Protein AF-A0A221RB53-F1 (afdb_monomer_lite)

Foldseek 3Di:
DPPPDQDPVNLLVLLLLLLVLLVVLQVLQCVQPVPQCLLVVLSVLSVCVSVVNDALVVLQVSLVSLQVSLVVDDFLLNNLSSNSSSLSSNSNVPSVSSVVSNVSSVVSVVSVVVPD

Sequence (116 aa):
MAAGQQSEAEHHALALWAADCAERVLPLFERERHDDARPRHAVEAARAWLRGEIEVAQARAAAMAAHDAAQAAQSAAARSAARAAEHAAATAHVASHAKKAASYADRAEREGAGGS

pLDDT: mean 94.44, std 12.32, range [36.59, 98.94]

Secondary structure (DSSP, 8-state):
-------HHHHHHHHHHHHHHHHHHHHHHHTT-TT--HHHHHHHHHHHHHTTSS-HHHHHHHHHHHHHHHHH-SSHHHHHHHHHHHHHHHTTT-TTHHHHHHHHHHHHHHHHHTT-

Radius of gyration: 13.59 Å; chains: 1; bounding box: 30×37×43 Å

Structure (mmCIF, N/CA/C/O backbone):
data_AF-A0A221RB53-F1
#
_entry.id   AF-A0A221RB53-F1
#
loop_
_atom_site.group_PDB
_atom_site.id
_atom_site.type_symbol
_atom_site.label_atom_id
_atom_site.label_alt_id
_atom_site.label_comp_id
_atom_site.label_asym_id
_atom_site.label_entity_id
_atom_site.label_seq_id
_atom_site.pdbx_PDB_ins_code
_atom_site.Cartn_x
_atom_site.Cartn_y
_atom_site.Cartn_z
_atom_site.occupancy
_atom_site.B_iso_or_equiv
_atom_site.auth_seq_id
_atom_site.auth_comp_id
_atom_site.auth_asym_id
_atom_site.auth_atom_id
_atom_site.pdbx_PDB_model_num
ATOM 1 N N . MET A 1 1 ? -2.290 24.226 19.421 1.00 36.59 1 MET A N 1
ATOM 2 C CA . MET A 1 1 ? -3.045 23.518 18.368 1.00 36.59 1 MET A CA 1
ATOM 3 C C . MET A 1 1 ? -3.134 22.061 18.776 1.00 36.59 1 MET A C 1
ATOM 5 O O . MET A 1 1 ? -2.106 21.399 18.790 1.00 36.59 1 MET A O 1
ATOM 9 N N . ALA A 1 2 ? -4.304 21.596 19.211 1.00 44.06 2 ALA A N 1
ATOM 10 C CA . ALA A 1 2 ? -4.510 20.172 19.448 1.00 44.06 2 ALA A CA 1
ATOM 11 C C . ALA A 1 2 ? -4.563 19.489 18.078 1.00 44.06 2 ALA A C 1
ATOM 13 O O . ALA A 1 2 ? -5.363 19.888 17.233 1.00 44.06 2 ALA A O 1
ATOM 14 N N . ALA A 1 3 ? -3.671 18.530 17.828 1.00 52.25 3 ALA A N 1
ATOM 15 C CA . ALA A 1 3 ? -3.831 17.629 16.699 1.00 52.25 3 ALA A CA 1
ATOM 16 C C . ALA A 1 3 ? -5.200 16.961 16.867 1.00 52.25 3 ALA A C 1
ATOM 18 O O . ALA A 1 3 ? -5.435 16.301 17.878 1.00 52.25 3 ALA A O 1
ATOM 19 N N . GLY A 1 4 ? -6.124 17.228 15.943 1.00 56.44 4 GLY A N 1
ATOM 20 C CA . GLY A 1 4 ? -7.444 16.612 15.968 1.00 56.44 4 GLY A CA 1
ATOM 21 C C . GLY A 1 4 ? -7.274 15.099 15.969 1.00 56.44 4 GLY A C 1
ATOM 22 O O . GLY A 1 4 ? -6.565 14.558 15.119 1.00 56.44 4 GLY A O 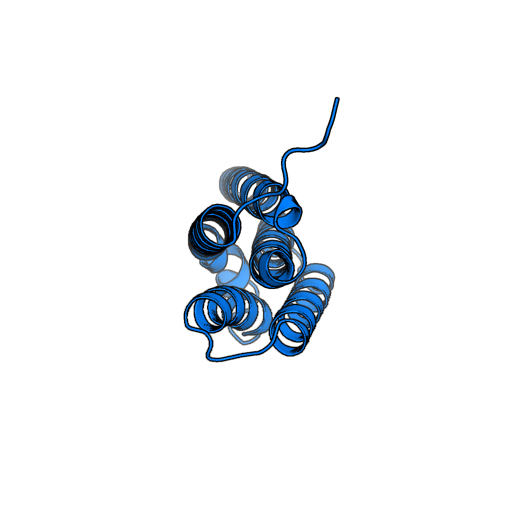1
ATOM 23 N N . GLN A 1 5 ? -7.860 14.435 16.962 1.00 58.78 5 GLN A N 1
ATOM 24 C CA . GLN A 1 5 ? -7.925 12.982 17.015 1.00 58.78 5 GLN A CA 1
ATOM 25 C C . GLN A 1 5 ? -8.647 12.522 15.739 1.00 58.78 5 GLN A C 1
ATOM 27 O O . GLN A 1 5 ? -9.813 12.862 15.552 1.00 58.78 5 GLN A O 1
ATOM 32 N N . GLN A 1 6 ? -7.949 11.828 14.837 1.00 67.00 6 GLN A N 1
ATOM 33 C CA . GLN A 1 6 ? -8.585 11.271 13.643 1.00 67.00 6 GLN A CA 1
ATOM 34 C C . GLN A 1 6 ? -9.586 10.209 14.088 1.00 67.00 6 GLN A C 1
ATOM 36 O O . GLN A 1 6 ? -9.242 9.325 14.876 1.00 67.00 6 GLN A O 1
ATOM 41 N N . SER A 1 7 ? -10.817 10.310 13.605 1.00 88.50 7 SER A N 1
ATOM 42 C CA . SER A 1 7 ? -11.822 9.275 13.816 1.00 88.50 7 SER A CA 1
ATOM 43 C C . SER A 1 7 ? -11.428 7.989 13.086 1.00 88.50 7 SER A C 1
ATOM 45 O O . SER A 1 7 ? -10.730 8.014 12.070 1.00 88.50 7 SER A O 1
ATOM 47 N N . GLU A 1 8 ? -11.913 6.852 13.579 1.00 89.06 8 GLU A N 1
ATOM 48 C CA . GLU A 1 8 ? -11.732 5.549 12.926 1.00 89.06 8 GLU A CA 1
ATOM 49 C C . GLU A 1 8 ? -12.237 5.570 11.472 1.00 89.06 8 GLU A C 1
ATOM 51 O O . GLU A 1 8 ? -11.573 5.069 10.567 1.00 89.06 8 GLU A O 1
ATOM 56 N N . ALA A 1 9 ? -1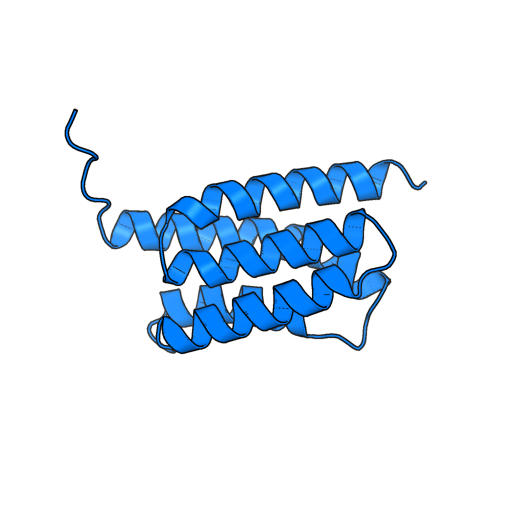3.354 6.262 11.219 1.00 93.12 9 ALA A N 1
ATOM 57 C CA . ALA A 1 9 ? -13.900 6.452 9.877 1.00 93.12 9 ALA A CA 1
ATOM 58 C C . ALA A 1 9 ? -12.949 7.233 8.951 1.00 93.12 9 ALA A C 1
ATOM 60 O O . ALA A 1 9 ? -12.766 6.854 7.795 1.00 93.12 9 ALA A O 1
ATOM 61 N N . GLU A 1 10 ? -12.306 8.298 9.443 1.00 95.62 10 GLU A N 1
ATOM 62 C CA . GLU A 1 10 ? -11.296 9.038 8.672 1.00 95.62 10 GLU A CA 1
ATOM 63 C C . GLU A 1 10 ? -10.050 8.188 8.413 1.00 95.62 10 GLU A C 1
ATOM 65 O O . GLU A 1 10 ? -9.476 8.244 7.324 1.00 95.62 10 GLU A O 1
ATOM 70 N N . HIS A 1 11 ? -9.632 7.380 9.388 1.00 96.25 11 HIS A N 1
ATOM 71 C CA . HIS A 1 11 ? -8.508 6.460 9.232 1.00 96.25 11 HIS A CA 1
ATOM 72 C C . HIS A 1 11 ? -8.810 5.410 8.156 1.00 96.25 11 HIS A C 1
ATOM 74 O O . HIS A 1 11 ? -8.003 5.217 7.244 1.00 96.25 11 HIS A O 1
ATOM 80 N N . HIS A 1 12 ? -9.997 4.803 8.187 1.00 97.44 12 HIS A N 1
ATOM 81 C CA . HIS A 1 12 ? -10.434 3.849 7.169 1.00 97.44 12 HIS A CA 1
ATOM 82 C C . HIS A 1 12 ? -10.550 4.498 5.783 1.00 97.44 12 HIS A C 1
ATOM 84 O O . HIS A 1 12 ? -10.056 3.943 4.801 1.00 97.44 12 HIS A O 1
ATOM 90 N N . ALA A 1 13 ? -11.109 5.707 5.683 1.00 98.19 13 ALA A N 1
ATOM 91 C CA . ALA A 1 13 ? -11.164 6.437 4.417 1.00 98.19 13 ALA A CA 1
ATOM 92 C C . ALA A 1 13 ? -9.759 6.700 3.841 1.00 98.19 13 ALA A C 1
ATOM 94 O O . ALA A 1 13 ? -9.527 6.523 2.644 1.00 98.19 13 ALA A O 1
ATOM 95 N N . LEU A 1 14 ? -8.797 7.065 4.695 1.00 98.44 14 LEU A N 1
ATOM 96 C CA . LEU A 1 14 ? -7.404 7.273 4.296 1.00 98.44 14 LEU A CA 1
ATOM 97 C C . LEU A 1 14 ? -6.711 5.975 3.868 1.00 98.44 14 LEU A C 1
ATOM 99 O O . LEU A 1 14 ? -5.952 5.995 2.900 1.00 98.44 14 LEU A O 1
ATOM 103 N N . ALA A 1 15 ? -6.966 4.856 4.547 1.00 98.38 15 ALA A N 1
ATOM 104 C CA . ALA A 1 15 ? -6.420 3.554 4.167 1.00 98.38 15 ALA A CA 1
ATOM 105 C C . ALA A 1 15 ? -7.003 3.046 2.840 1.00 98.38 15 ALA A C 1
ATOM 107 O O . ALA A 1 15 ? -6.251 2.525 2.016 1.00 98.38 15 ALA A O 1
ATOM 108 N N . LEU A 1 16 ? -8.299 3.263 2.587 1.00 98.75 16 LEU A N 1
ATOM 109 C CA . LEU A 1 16 ? -8.924 2.927 1.306 1.00 98.75 16 LEU A CA 1
ATOM 110 C C . LEU A 1 16 ? -8.306 3.739 0.166 1.00 98.75 16 LEU A C 1
ATOM 112 O O . LEU A 1 16 ? -7.838 3.170 -0.817 1.00 98.75 16 LEU A O 1
ATOM 116 N N . TRP A 1 17 ? -8.214 5.058 0.342 1.00 98.75 17 TRP A N 1
ATOM 117 C CA . TRP A 1 17 ? -7.584 5.938 -0.638 1.00 98.75 17 TRP A CA 1
ATOM 118 C C . TRP A 1 17 ? -6.119 5.562 -0.910 1.00 98.75 17 TRP A C 1
ATOM 120 O O . TRP A 1 17 ? -5.683 5.542 -2.061 1.00 98.75 17 TRP A O 1
ATOM 130 N N . ALA A 1 18 ? -5.356 5.213 0.131 1.00 98.88 18 ALA A N 1
ATOM 131 C CA . ALA A 1 18 ? -3.974 4.763 -0.012 1.00 98.88 18 ALA A CA 1
ATOM 132 C C . ALA A 1 18 ? -3.864 3.457 -0.816 1.00 98.88 18 ALA A C 1
ATOM 134 O O . ALA A 1 18 ? -2.984 3.347 -1.673 1.00 98.88 18 ALA A O 1
ATOM 135 N N . ALA A 1 19 ? -4.761 2.495 -0.570 1.00 98.88 19 ALA A N 1
ATOM 136 C CA . ALA A 1 19 ? -4.831 1.248 -1.325 1.00 98.88 19 ALA A CA 1
ATOM 137 C C . ALA A 1 19 ? -5.171 1.501 -2.803 1.00 98.88 19 ALA A C 1
ATOM 139 O O . ALA A 1 19 ? -4.472 0.989 -3.672 1.00 98.88 19 ALA A O 1
ATOM 140 N N . ASP A 1 20 ? -6.155 2.357 -3.094 1.00 98.88 20 ASP A N 1
ATOM 141 C CA . ASP A 1 20 ? -6.534 2.721 -4.467 1.00 98.88 20 ASP A CA 1
ATOM 142 C C . ASP A 1 20 ? -5.396 3.447 -5.213 1.00 98.88 20 ASP A C 1
ATOM 144 O O . ASP A 1 20 ? -5.185 3.256 -6.412 1.00 98.88 20 ASP A O 1
ATOM 148 N N . CYS A 1 21 ? -4.630 4.296 -4.520 1.00 98.88 21 CYS A N 1
ATOM 149 C CA . CYS A 1 21 ? -3.426 4.917 -5.073 1.00 98.88 21 CYS A CA 1
ATOM 150 C C . CYS A 1 21 ? -2.346 3.884 -5.410 1.00 98.88 21 CYS A C 1
ATOM 152 O O . CYS A 1 21 ? -1.784 3.933 -6.502 1.00 98.88 21 CYS A O 1
ATOM 154 N N . ALA A 1 22 ? -2.051 2.966 -4.490 1.00 98.88 22 ALA A N 1
ATOM 155 C CA . ALA A 1 22 ? -1.022 1.953 -4.692 1.00 98.88 22 ALA A CA 1
ATOM 156 C C . ALA A 1 22 ? -1.405 0.934 -5.778 1.00 98.88 22 ALA A C 1
ATOM 158 O O . ALA A 1 22 ? -0.562 0.565 -6.593 1.00 98.88 22 ALA A O 1
ATOM 159 N N . GLU A 1 23 ? -2.672 0.520 -5.838 1.00 98.81 23 GLU A N 1
ATOM 160 C CA . GLU A 1 23 ? -3.161 -0.440 -6.832 1.00 98.81 23 GLU A CA 1
ATOM 161 C C . GLU A 1 23 ? -3.014 0.078 -8.267 1.00 98.81 23 GLU A C 1
ATOM 163 O O . GLU A 1 23 ? -2.593 -0.667 -9.149 1.00 98.81 23 GLU A O 1
ATOM 168 N N . ARG A 1 24 ? -3.268 1.373 -8.501 1.00 98.69 24 ARG A N 1
ATOM 169 C CA . ARG A 1 24 ? -3.132 1.990 -9.834 1.00 98.69 24 ARG A CA 1
ATOM 170 C C . ARG A 1 24 ? -1.729 1.880 -10.424 1.00 98.69 24 ARG A C 1
ATOM 172 O O . ARG A 1 24 ? -1.585 1.785 -11.639 1.00 98.69 24 ARG A O 1
ATOM 179 N N . VAL A 1 25 ? -0.703 1.892 -9.577 1.00 98.75 25 VAL A N 1
ATOM 180 C CA . VAL A 1 25 ? 0.703 1.862 -10.008 1.00 98.75 25 VAL A CA 1
ATOM 181 C C . VAL A 1 25 ? 1.347 0.489 -9.870 1.00 98.75 25 VAL A C 1
ATOM 183 O O . VAL A 1 25 ? 2.452 0.285 -10.367 1.00 98.75 25 VAL A O 1
ATOM 186 N N . LEU A 1 26 ? 0.656 -0.467 -9.246 1.00 98.38 26 LEU A N 1
ATOM 187 C CA . LEU A 1 26 ? 1.126 -1.836 -9.053 1.00 98.38 26 LEU A CA 1
ATOM 188 C C . LEU A 1 26 ? 1.617 -2.508 -10.355 1.00 98.38 26 LEU A C 1
ATOM 190 O O . LEU A 1 26 ? 2.692 -3.117 -10.317 1.00 98.38 26 LEU A O 1
ATOM 194 N N . PRO A 1 27 ? 0.967 -2.321 -11.527 1.00 98.50 27 PRO A N 1
ATOM 195 C CA . PRO A 1 27 ? 1.454 -2.895 -12.783 1.00 98.50 27 PRO A CA 1
ATOM 196 C C . PRO A 1 27 ? 2.874 -2.457 -13.181 1.00 98.50 27 PRO A C 1
ATOM 198 O O . PRO A 1 27 ? 3.557 -3.182 -13.904 1.00 98.50 27 PRO A O 1
ATOM 201 N N . LEU A 1 28 ? 3.352 -1.292 -12.718 1.00 98.38 28 LEU A N 1
ATOM 202 C CA . LEU A 1 28 ? 4.719 -0.827 -12.991 1.00 98.38 28 LEU A CA 1
ATOM 203 C C . LEU A 1 28 ? 5.768 -1.712 -12.315 1.00 98.38 28 LEU A C 1
ATOM 205 O O . LEU A 1 28 ? 6.833 -1.934 -12.889 1.00 98.38 28 LEU A O 1
ATOM 209 N N . PHE A 1 29 ? 5.463 -2.226 -11.121 1.00 98.56 29 PHE A N 1
ATOM 210 C CA . PHE A 1 29 ? 6.310 -3.198 -10.439 1.00 98.56 29 PHE A CA 1
ATOM 211 C C . PHE A 1 29 ? 6.169 -4.588 -11.067 1.00 98.56 29 PHE A C 1
ATOM 213 O O . PHE A 1 29 ? 7.170 -5.214 -11.409 1.00 98.56 29 PHE A O 1
ATOM 220 N N . GLU A 1 30 ? 4.935 -5.046 -11.291 1.00 97.94 30 GLU A N 1
ATOM 221 C CA . GLU A 1 30 ? 4.649 -6.404 -11.784 1.00 97.94 30 GLU A CA 1
ATOM 222 C C . GLU A 1 30 ? 5.199 -6.662 -13.190 1.00 97.94 30 GLU A C 1
ATOM 224 O O . GLU A 1 30 ? 5.604 -7.778 -13.505 1.00 97.94 30 GLU A O 1
ATOM 229 N N . ARG A 1 31 ? 5.294 -5.624 -14.028 1.00 97.00 31 ARG A N 1
ATOM 230 C CA . ARG A 1 31 ? 5.954 -5.720 -15.337 1.00 97.00 31 ARG A CA 1
ATOM 231 C C . ARG A 1 31 ? 7.444 -6.057 -15.224 1.00 97.00 31 ARG A C 1
ATOM 233 O O . ARG A 1 31 ? 7.987 -6.704 -16.113 1.00 97.00 31 ARG A O 1
ATOM 240 N N . GLU A 1 32 ? 8.111 -5.598 -14.168 1.00 95.81 32 GLU A N 1
ATOM 241 C CA . GLU A 1 32 ? 9.531 -5.874 -13.926 1.00 95.81 32 GLU A CA 1
ATOM 242 C C . GLU A 1 32 ? 9.749 -7.179 -13.140 1.00 95.81 32 GLU A C 1
ATOM 244 O O . GLU A 1 32 ? 10.737 -7.883 -13.359 1.00 95.81 32 GLU A O 1
ATOM 249 N N . ARG A 1 33 ? 8.849 -7.486 -12.201 1.00 95.50 33 ARG A N 1
ATOM 250 C CA . ARG A 1 33 ? 8.933 -8.614 -11.263 1.00 95.50 33 ARG A CA 1
ATOM 251 C C . ARG A 1 33 ? 7.577 -9.314 -11.159 1.00 95.50 33 ARG A C 1
ATOM 253 O O . ARG A 1 33 ? 6.845 -9.136 -10.192 1.00 95.50 33 ARG A O 1
ATOM 260 N N . HIS A 1 34 ? 7.232 -10.091 -12.181 1.00 93.19 34 HIS A N 1
ATOM 261 C CA . HIS A 1 34 ? 5.930 -10.761 -12.289 1.00 93.19 34 HIS A CA 1
ATOM 262 C C . HIS A 1 34 ? 5.718 -11.883 -11.256 1.00 93.19 34 HIS A C 1
ATOM 264 O O . HIS A 1 34 ? 4.585 -12.284 -11.008 1.00 93.19 34 HIS A O 1
ATOM 270 N N . ASP A 1 35 ? 6.799 -12.401 -10.678 1.00 95.50 35 ASP A N 1
ATOM 271 C CA . ASP A 1 35 ? 6.832 -13.481 -9.691 1.00 95.50 35 ASP A CA 1
ATOM 272 C C . ASP A 1 35 ? 6.866 -12.979 -8.236 1.00 95.50 35 ASP A C 1
ATOM 274 O O . ASP A 1 35 ? 6.653 -13.753 -7.301 1.00 95.50 35 ASP A O 1
ATOM 278 N N . ASP A 1 36 ? 7.094 -11.681 -8.025 1.00 98.19 36 ASP A N 1
ATOM 279 C CA . ASP A 1 36 ? 7.156 -11.077 -6.698 1.00 98.19 36 ASP A CA 1
ATOM 280 C C . ASP A 1 36 ? 5.817 -10.440 -6.308 1.00 98.19 36 ASP A C 1
ATOM 282 O O . ASP A 1 36 ? 5.518 -9.284 -6.608 1.00 98.19 36 ASP A O 1
ATOM 286 N N . ALA A 1 37 ? 5.006 -11.203 -5.579 1.00 98.38 37 ALA A N 1
ATOM 287 C CA . ALA A 1 37 ? 3.685 -10.770 -5.134 1.00 98.38 37 ALA A CA 1
ATOM 288 C C . ALA A 1 37 ? 3.704 -9.831 -3.909 1.00 98.38 37 ALA A C 1
ATOM 290 O O . ALA A 1 37 ? 2.640 -9.397 -3.463 1.00 98.38 37 ALA A O 1
ATOM 291 N N . ARG A 1 38 ? 4.872 -9.503 -3.326 1.00 98.81 38 ARG A N 1
ATOM 292 C CA . ARG A 1 38 ? 4.940 -8.752 -2.054 1.00 98.81 38 ARG A CA 1
ATOM 293 C C . ARG A 1 38 ? 4.228 -7.389 -2.114 1.00 98.81 38 ARG A C 1
ATOM 295 O O . ARG A 1 38 ? 3.474 -7.104 -1.181 1.00 98.81 38 ARG A O 1
ATOM 302 N N . PRO A 1 39 ? 4.363 -6.563 -3.174 1.00 98.81 39 PRO A N 1
ATOM 303 C CA . PRO A 1 39 ? 3.601 -5.314 -3.269 1.00 98.81 39 PRO A CA 1
ATOM 304 C C . PRO A 1 39 ? 2.090 -5.526 -3.413 1.00 98.81 39 PRO A C 1
ATOM 306 O O . PRO A 1 39 ? 1.316 -4.808 -2.783 1.00 98.81 39 PRO A O 1
ATOM 309 N N . ARG A 1 40 ? 1.655 -6.540 -4.170 1.00 98.81 40 ARG A N 1
ATOM 310 C CA . ARG A 1 40 ? 0.230 -6.881 -4.307 1.00 98.81 40 ARG A CA 1
ATOM 311 C C . ARG A 1 40 ? -0.374 -7.281 -2.961 1.00 98.81 40 ARG A C 1
ATOM 313 O O . ARG A 1 40 ? -1.385 -6.714 -2.551 1.00 98.81 40 ARG A O 1
ATOM 320 N N . HIS A 1 41 ? 0.307 -8.158 -2.225 1.00 98.88 41 HIS A N 1
ATOM 321 C CA . HIS A 1 41 ? -0.113 -8.569 -0.886 1.00 98.88 41 HIS A CA 1
ATOM 322 C C . HIS A 1 41 ? -0.195 -7.393 0.098 1.00 98.88 41 HIS A C 1
ATOM 324 O O . HIS A 1 41 ? -1.049 -7.396 0.979 1.00 98.88 41 HIS A O 1
ATOM 330 N N . ALA A 1 42 ? 0.653 -6.368 -0.030 1.00 98.88 42 ALA A N 1
ATOM 331 C CA . ALA A 1 42 ? 0.562 -5.177 0.815 1.00 98.88 42 ALA A CA 1
ATOM 332 C C . ALA A 1 42 ? -0.699 -4.341 0.523 1.00 98.88 42 ALA A C 1
ATOM 334 O O . ALA A 1 42 ? -1.371 -3.898 1.457 1.00 98.88 42 ALA A O 1
ATOM 335 N N . VAL A 1 43 ? -1.074 -4.177 -0.750 1.00 98.88 43 VAL A N 1
ATOM 336 C CA . VAL A 1 43 ? -2.348 -3.534 -1.123 1.00 98.88 43 VAL A CA 1
ATOM 337 C C . VAL A 1 43 ? -3.535 -4.337 -0.586 1.00 98.88 43 VAL A C 1
ATOM 339 O O . VAL A 1 43 ? -4.443 -3.777 0.032 1.00 98.88 43 VAL A O 1
ATOM 342 N N . GLU A 1 44 ? -3.511 -5.658 -0.754 1.00 98.88 44 GLU A N 1
ATOM 343 C CA . GLU A 1 44 ? -4.552 -6.554 -0.245 1.00 98.88 44 GLU A CA 1
ATOM 344 C C . GLU A 1 44 ? -4.644 -6.523 1.284 1.00 98.88 44 GLU A C 1
ATOM 346 O O . GLU A 1 44 ? -5.750 -6.479 1.819 1.00 98.88 44 GLU A O 1
ATOM 351 N N . ALA A 1 45 ? -3.513 -6.460 1.991 1.00 98.88 45 ALA A N 1
ATOM 352 C CA . ALA A 1 45 ? -3.471 -6.345 3.446 1.00 98.88 45 ALA A CA 1
ATOM 353 C C . ALA A 1 45 ? -4.094 -5.032 3.940 1.00 98.88 45 ALA A C 1
ATOM 355 O O . ALA A 1 45 ? -4.841 -5.043 4.917 1.00 98.88 45 ALA A O 1
ATOM 356 N N . ALA A 1 46 ? -3.863 -3.910 3.247 1.00 98.81 46 ALA A N 1
ATOM 357 C CA . ALA A 1 46 ? -4.548 -2.654 3.558 1.00 98.81 46 ALA A CA 1
ATOM 358 C C . ALA A 1 46 ? -6.076 -2.817 3.458 1.00 98.81 46 ALA A C 1
ATOM 360 O O . ALA A 1 46 ? -6.811 -2.390 4.350 1.00 98.81 46 ALA A O 1
ATOM 361 N N . ARG A 1 47 ? -6.558 -3.497 2.408 1.00 98.81 47 ARG A N 1
ATOM 362 C CA . ARG A 1 47 ? -7.989 -3.776 2.212 1.00 98.81 47 ARG A CA 1
ATOM 363 C C . ARG A 1 47 ? -8.543 -4.798 3.213 1.00 98.81 47 ARG A C 1
ATOM 365 O O . ARG A 1 47 ? -9.683 -4.654 3.637 1.00 98.81 47 ARG A O 1
ATOM 372 N N . ALA A 1 48 ? -7.772 -5.813 3.590 1.00 98.75 48 ALA A N 1
ATOM 373 C CA . ALA A 1 48 ? -8.168 -6.816 4.578 1.00 98.75 48 ALA A CA 1
ATOM 374 C C . ALA A 1 48 ? -8.301 -6.204 5.977 1.00 98.75 48 ALA A C 1
ATOM 376 O O . ALA A 1 48 ? -9.262 -6.484 6.691 1.00 98.75 48 ALA A O 1
ATOM 377 N N . TRP A 1 49 ? -7.392 -5.294 6.339 1.00 98.69 49 TRP A N 1
ATOM 378 C CA . TRP A 1 49 ? -7.481 -4.554 7.594 1.00 98.69 49 TRP A CA 1
ATOM 379 C C . TRP A 1 49 ? -8.752 -3.694 7.658 1.00 98.69 49 TRP A C 1
ATOM 381 O O . TRP A 1 49 ? -9.462 -3.738 8.657 1.00 98.69 49 TRP A O 1
ATOM 391 N N . LEU A 1 50 ? -9.118 -3.011 6.563 1.00 98.19 50 LEU A N 1
ATOM 392 C CA . LEU A 1 50 ? -10.383 -2.261 6.463 1.00 98.19 50 LEU A CA 1
ATOM 393 C C . LEU A 1 50 ? -11.634 -3.120 6.687 1.00 98.19 50 LEU A C 1
ATOM 395 O O . LEU A 1 50 ? -12.666 -2.604 7.112 1.00 98.19 50 LEU A O 1
ATOM 399 N N . ARG A 1 51 ? -11.558 -4.415 6.366 1.00 98.06 51 ARG A N 1
ATOM 400 C CA . ARG A 1 51 ? -12.640 -5.385 6.577 1.00 98.06 51 ARG A CA 1
ATOM 401 C C . ARG A 1 51 ? -12.595 -6.044 7.960 1.00 98.06 51 ARG A C 1
ATOM 403 O O . ARG A 1 51 ? -13.473 -6.844 8.263 1.00 98.06 51 ARG A O 1
ATOM 410 N N . GLY A 1 52 ? -11.598 -5.726 8.789 1.00 97.94 52 GLY A N 1
ATOM 411 C CA . GLY A 1 52 ? -11.386 -6.358 10.093 1.00 97.94 52 GLY A CA 1
ATOM 412 C C . GLY A 1 52 ? -10.894 -7.807 10.008 1.00 97.94 52 GLY A C 1
ATOM 413 O O . GLY A 1 52 ? -11.048 -8.561 10.961 1.00 97.94 52 GLY A O 1
ATOM 414 N N . GLU A 1 53 ? -10.331 -8.223 8.870 1.00 98.62 53 GLU A N 1
ATOM 415 C CA . GLU A 1 53 ? -9.886 -9.609 8.641 1.00 98.62 53 GLU A CA 1
ATOM 416 C C . GLU A 1 53 ? -8.480 -9.884 9.178 1.00 98.62 53 GLU A C 1
ATOM 418 O O . GLU A 1 53 ? -8.117 -11.038 9.410 1.00 98.62 53 GLU A O 1
ATOM 423 N N . ILE A 1 54 ? -7.674 -8.833 9.336 1.00 98.62 54 ILE A N 1
ATOM 424 C CA . ILE A 1 54 ? -6.308 -8.927 9.844 1.00 98.62 54 ILE A CA 1
ATOM 425 C C . ILE A 1 54 ? -6.029 -7.832 10.866 1.00 98.62 54 ILE A C 1
ATOM 427 O O . ILE A 1 54 ? -6.562 -6.725 10.795 1.00 98.62 54 ILE A O 1
ATOM 431 N N . GLU A 1 55 ? -5.104 -8.129 11.766 1.00 98.50 55 GLU A N 1
ATOM 432 C CA . GLU A 1 55 ? -4.595 -7.194 12.755 1.00 98.50 55 GLU A CA 1
ATOM 433 C C . GLU A 1 55 ? -3.593 -6.207 12.143 1.00 98.50 55 GLU A C 1
ATOM 435 O O . GLU A 1 55 ? -2.888 -6.500 11.169 1.00 98.50 55 GLU A O 1
ATOM 440 N N . VAL A 1 56 ? -3.421 -5.053 12.798 1.00 98.44 56 VAL A N 1
ATOM 441 C CA . VAL A 1 56 ? -2.414 -4.040 12.422 1.00 98.44 56 VAL A CA 1
ATOM 442 C C . VAL A 1 56 ? -1.013 -4.654 12.286 1.00 98.44 56 VAL A C 1
ATOM 444 O O . VAL A 1 56 ? -0.242 -4.264 11.409 1.00 98.44 56 VAL A O 1
ATOM 447 N N . ALA A 1 57 ? -0.664 -5.633 13.126 1.00 98.62 57 ALA A N 1
ATOM 448 C CA . ALA A 1 57 ? 0.628 -6.316 13.068 1.00 98.62 57 ALA A CA 1
ATOM 449 C C . ALA A 1 57 ? 0.844 -7.072 11.743 1.00 98.62 57 ALA A C 1
ATOM 451 O O . ALA A 1 57 ? 1.938 -7.011 11.179 1.00 98.62 57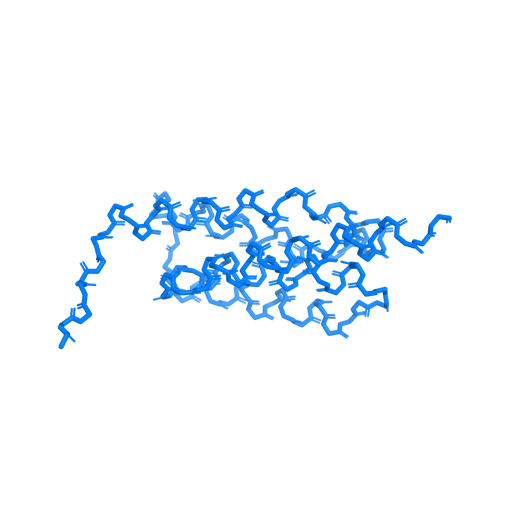 ALA A O 1
ATOM 452 N N . GLN A 1 58 ? -0.194 -7.729 11.219 1.00 98.81 58 GLN A N 1
ATOM 453 C CA . GLN A 1 58 ? -0.143 -8.446 9.941 1.00 98.81 58 GLN A CA 1
ATOM 454 C C . GLN A 1 58 ? -0.039 -7.463 8.768 1.00 98.81 58 GLN A C 1
ATOM 456 O O . GLN A 1 58 ? 0.786 -7.659 7.876 1.00 98.81 58 GLN A O 1
ATOM 461 N N . ALA A 1 59 ? -0.782 -6.351 8.815 1.00 98.81 59 ALA A N 1
ATOM 462 C CA . ALA A 1 59 ? -0.655 -5.277 7.829 1.00 98.81 59 ALA A CA 1
ATOM 463 C C . ALA A 1 59 ? 0.764 -4.672 7.821 1.00 98.81 59 ALA A C 1
ATOM 465 O O . ALA A 1 59 ? 1.353 -4.468 6.760 1.00 98.81 59 ALA A O 1
ATOM 466 N N . ARG A 1 60 ? 1.370 -4.452 8.998 1.00 98.69 60 ARG A N 1
ATOM 467 C CA . ARG A 1 60 ? 2.764 -3.977 9.108 1.00 98.69 60 ARG A CA 1
ATOM 468 C C . ARG A 1 60 ? 3.774 -4.980 8.548 1.00 98.69 60 ARG A C 1
ATOM 470 O O . ARG A 1 60 ? 4.744 -4.556 7.926 1.00 98.69 60 ARG A O 1
ATOM 477 N N . ALA A 1 61 ? 3.559 -6.279 8.742 1.00 98.88 61 ALA A N 1
ATOM 478 C CA . ALA A 1 61 ? 4.422 -7.304 8.158 1.00 98.88 61 ALA A CA 1
ATOM 479 C C . ALA A 1 61 ? 4.363 -7.280 6.619 1.00 98.88 61 ALA A C 1
ATOM 481 O O . ALA A 1 61 ? 5.408 -7.275 5.969 1.00 98.88 61 ALA A O 1
ATOM 482 N N . ALA A 1 62 ? 3.164 -7.165 6.037 1.00 98.88 62 ALA A N 1
ATOM 483 C CA . ALA A 1 62 ? 3.001 -6.996 4.592 1.00 98.88 62 ALA A CA 1
ATOM 484 C C . ALA A 1 62 ? 3.664 -5.701 4.085 1.00 98.88 62 ALA A C 1
ATOM 486 O O . ALA A 1 62 ? 4.318 -5.706 3.043 1.00 98.88 62 ALA A O 1
ATOM 487 N N . ALA A 1 63 ? 3.578 -4.613 4.860 1.00 98.88 63 ALA A N 1
ATOM 488 C CA . ALA A 1 63 ? 4.263 -3.359 4.555 1.00 98.88 63 ALA A CA 1
ATOM 489 C C . ALA A 1 63 ? 5.788 -3.544 4.460 1.00 98.88 63 ALA A C 1
ATOM 491 O O . ALA A 1 63 ? 6.402 -3.104 3.492 1.00 98.88 63 ALA A O 1
ATOM 492 N N . MET A 1 64 ? 6.401 -4.236 5.427 1.00 98.88 64 MET A N 1
ATOM 493 C CA . MET A 1 64 ? 7.838 -4.536 5.398 1.00 98.88 64 MET A CA 1
ATOM 494 C C . MET A 1 64 ? 8.219 -5.444 4.223 1.00 98.88 64 MET A C 1
ATOM 496 O O . MET A 1 64 ? 9.233 -5.209 3.576 1.00 98.88 64 MET A O 1
ATOM 500 N N . ALA A 1 65 ? 7.385 -6.425 3.877 1.00 98.88 65 ALA A N 1
ATOM 501 C CA . ALA A 1 65 ? 7.642 -7.260 2.707 1.00 98.88 65 ALA A CA 1
ATOM 502 C C . ALA A 1 65 ? 7.649 -6.430 1.405 1.00 98.88 65 ALA A C 1
ATOM 504 O O . ALA A 1 65 ? 8.514 -6.625 0.549 1.00 98.88 65 ALA A O 1
ATOM 505 N N . ALA A 1 66 ? 6.728 -5.469 1.265 1.00 98.81 66 ALA A N 1
ATOM 506 C CA . ALA A 1 66 ? 6.718 -4.530 0.141 1.00 98.81 66 ALA A CA 1
ATOM 507 C C . ALA A 1 66 ? 7.913 -3.559 0.160 1.00 98.81 66 ALA A C 1
ATOM 509 O O . ALA A 1 66 ? 8.433 -3.221 -0.903 1.00 98.81 66 ALA A O 1
ATOM 510 N N . HIS A 1 67 ? 8.396 -3.160 1.341 1.00 98.81 67 HIS A N 1
ATOM 511 C CA . HIS A 1 67 ? 9.643 -2.405 1.475 1.00 98.81 67 HIS A CA 1
ATOM 512 C C . HIS A 1 67 ? 10.829 -3.177 0.884 1.00 98.81 67 HIS A C 1
ATOM 514 O O . HIS A 1 67 ? 11.560 -2.651 0.046 1.00 98.81 67 HIS A O 1
ATOM 520 N N . ASP A 1 68 ? 10.984 -4.447 1.256 1.00 98.75 68 ASP A N 1
ATOM 521 C CA . ASP A 1 68 ? 12.061 -5.299 0.748 1.00 98.75 68 ASP A CA 1
ATOM 522 C C . ASP A 1 68 ? 11.947 -5.520 -0.769 1.00 98.75 68 ASP A C 1
ATOM 524 O O . ASP A 1 68 ? 12.955 -5.569 -1.478 1.00 98.75 68 ASP A O 1
ATOM 528 N N . ALA A 1 69 ? 10.721 -5.603 -1.295 1.00 98.69 69 ALA A N 1
ATOM 529 C CA . ALA A 1 69 ? 10.469 -5.650 -2.733 1.00 98.69 69 ALA A CA 1
ATOM 530 C C . ALA A 1 69 ? 10.902 -4.355 -3.437 1.00 98.69 69 ALA A C 1
ATOM 532 O O . ALA A 1 69 ? 11.551 -4.403 -4.482 1.00 98.69 69 ALA A O 1
ATOM 533 N N . ALA A 1 70 ? 10.630 -3.192 -2.836 1.00 98.62 70 ALA A N 1
ATOM 534 C C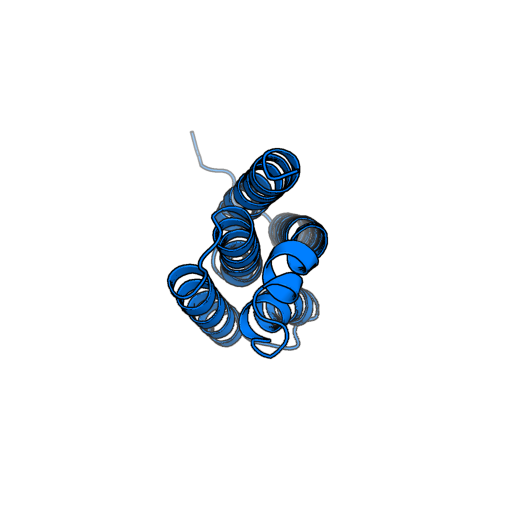A . ALA A 1 70 ? 11.100 -1.908 -3.348 1.00 98.62 70 ALA A CA 1
ATOM 535 C C . ALA A 1 70 ? 12.635 -1.836 -3.390 1.00 98.62 70 ALA A C 1
ATOM 537 O O . ALA A 1 70 ? 13.207 -1.355 -4.370 1.00 98.62 70 ALA A O 1
ATOM 538 N N . GLN A 1 71 ? 13.314 -2.349 -2.361 1.00 98.31 71 GLN A N 1
ATOM 539 C CA . GLN A 1 71 ? 14.778 -2.405 -2.320 1.00 98.31 71 GLN A CA 1
ATOM 540 C C . GLN A 1 71 ? 15.357 -3.316 -3.414 1.00 98.31 71 GLN A C 1
ATOM 542 O O . GLN A 1 71 ? 16.434 -3.034 -3.937 1.00 98.31 71 GLN A O 1
ATOM 547 N N . ALA A 1 72 ? 14.636 -4.375 -3.789 1.00 97.81 72 ALA A N 1
ATOM 548 C CA . ALA A 1 72 ? 15.035 -5.310 -4.839 1.00 97.81 72 ALA A CA 1
ATOM 549 C C . ALA A 1 72 ? 14.688 -4.847 -6.270 1.00 97.81 72 ALA A C 1
ATOM 551 O O . ALA A 1 72 ? 15.173 -5.451 -7.230 1.00 97.81 72 ALA A O 1
ATOM 552 N N . ALA A 1 73 ? 13.852 -3.817 -6.436 1.00 97.75 73 ALA A N 1
ATOM 553 C CA . ALA A 1 73 ? 13.454 -3.293 -7.742 1.00 97.75 73 ALA A CA 1
ATOM 554 C C . ALA A 1 73 ? 14.619 -2.587 -8.459 1.00 97.75 73 ALA A C 1
ATOM 556 O O . ALA A 1 73 ? 15.395 -1.848 -7.845 1.00 97.75 73 ALA A O 1
ATOM 557 N N . GLN A 1 74 ? 14.717 -2.777 -9.774 1.00 97.12 74 GLN A N 1
ATOM 558 C CA . GLN A 1 74 ? 15.756 -2.193 -10.624 1.00 97.12 74 GLN A CA 1
ATOM 559 C C . GLN A 1 74 ? 15.338 -0.800 -11.098 1.00 97.12 74 GLN A C 1
ATOM 561 O O . GLN A 1 74 ? 16.070 0.174 -10.891 1.00 97.12 74 GLN A O 1
ATOM 566 N N . SER A 1 75 ? 14.141 -0.677 -11.676 1.00 97.75 75 SER A N 1
ATOM 567 C CA . SER A 1 75 ? 13.628 0.597 -12.170 1.00 97.75 75 SER A CA 1
ATOM 568 C C . SER A 1 75 ? 13.134 1.494 -11.035 1.00 97.75 75 SER A C 1
ATOM 570 O O . SER A 1 75 ? 12.664 1.040 -9.987 1.00 97.75 75 SER A O 1
ATOM 572 N N . ALA A 1 76 ? 13.237 2.807 -11.250 1.00 98.19 76 ALA A N 1
ATOM 573 C CA . ALA A 1 76 ? 12.698 3.791 -10.318 1.00 98.19 76 ALA A CA 1
ATOM 574 C C . ALA A 1 76 ? 11.172 3.643 -10.183 1.00 98.19 76 ALA A C 1
ATOM 576 O O . ALA A 1 76 ? 10.676 3.553 -9.064 1.00 98.19 76 ALA A O 1
ATOM 577 N N . ALA A 1 77 ? 10.465 3.470 -11.308 1.00 98.31 77 ALA A N 1
ATOM 578 C CA . ALA A 1 77 ? 9.015 3.294 -11.341 1.00 98.31 77 ALA A CA 1
ATOM 579 C C . ALA A 1 77 ? 8.545 2.081 -10.519 1.00 98.31 77 ALA A C 1
ATOM 581 O O . ALA A 1 77 ? 7.642 2.218 -9.694 1.00 98.31 77 ALA A O 1
ATOM 582 N N . ALA A 1 78 ? 9.187 0.915 -10.680 1.00 98.38 78 ALA A N 1
ATOM 583 C CA . ALA A 1 78 ? 8.871 -0.270 -9.884 1.00 98.38 78 ALA A CA 1
ATOM 584 C C . ALA A 1 78 ? 9.150 -0.030 -8.393 1.00 98.38 78 ALA A C 1
ATOM 586 O O . ALA A 1 78 ? 8.300 -0.314 -7.548 1.00 98.38 78 ALA A O 1
ATOM 587 N N . ARG A 1 79 ? 10.303 0.563 -8.056 1.00 98.75 79 ARG A N 1
ATOM 588 C CA . ARG A 1 79 ? 10.642 0.910 -6.668 1.00 98.75 79 ARG A CA 1
ATOM 589 C C . ARG A 1 79 ? 9.582 1.812 -6.043 1.00 98.75 79 ARG A C 1
ATOM 591 O O . ARG A 1 79 ? 9.098 1.509 -4.958 1.00 98.75 79 ARG A O 1
ATOM 598 N N . SER A 1 80 ? 9.193 2.885 -6.725 1.00 98.81 80 SER A N 1
ATOM 599 C CA . SER A 1 80 ? 8.164 3.814 -6.253 1.00 98.81 80 SER A CA 1
ATOM 600 C C . SER A 1 80 ? 6.794 3.141 -6.122 1.00 98.81 80 SER A C 1
ATOM 602 O O . SER A 1 80 ? 6.122 3.354 -5.116 1.00 98.81 80 SER A O 1
ATOM 604 N N . ALA A 1 81 ? 6.406 2.261 -7.051 1.00 98.81 81 ALA A N 1
ATOM 605 C CA . ALA A 1 81 ? 5.164 1.491 -6.949 1.00 98.81 81 ALA A CA 1
ATOM 606 C C . ALA A 1 81 ? 5.154 0.564 -5.717 1.00 98.81 81 ALA A C 1
ATOM 608 O O . ALA A 1 81 ? 4.190 0.557 -4.950 1.00 98.81 81 ALA A O 1
ATOM 609 N N . ALA A 1 82 ? 6.253 -0.146 -5.448 1.00 98.81 82 ALA A N 1
ATOM 610 C CA . ALA A 1 82 ? 6.381 -0.971 -4.246 1.00 98.81 82 ALA A CA 1
ATOM 611 C C . ALA A 1 82 ? 6.378 -0.134 -2.951 1.00 98.81 82 ALA A C 1
ATOM 613 O O . ALA A 1 82 ? 5.751 -0.525 -1.966 1.00 98.81 82 ALA A O 1
ATOM 614 N N . ARG A 1 83 ? 6.989 1.062 -2.953 1.00 98.88 83 ARG A N 1
ATOM 615 C CA . ARG A 1 83 ? 6.887 2.013 -1.829 1.00 98.88 83 ARG A CA 1
ATOM 616 C C . ARG A 1 83 ? 5.460 2.526 -1.628 1.00 98.88 83 ARG A C 1
ATOM 618 O O . ARG A 1 83 ? 5.047 2.716 -0.485 1.00 98.88 83 ARG A O 1
ATOM 625 N N . ALA A 1 84 ? 4.695 2.740 -2.699 1.00 98.94 84 ALA A N 1
ATOM 626 C CA . ALA A 1 84 ? 3.285 3.105 -2.587 1.00 98.94 84 ALA A CA 1
ATOM 627 C C . ALA A 1 84 ? 2.499 2.004 -1.855 1.00 98.94 84 ALA A C 1
ATOM 629 O O . ALA A 1 84 ? 1.772 2.303 -0.907 1.00 98.94 84 ALA A O 1
ATOM 630 N N . ALA A 1 85 ? 2.725 0.737 -2.218 1.00 98.94 85 ALA A N 1
ATOM 631 C CA . ALA A 1 85 ? 2.115 -0.420 -1.564 1.00 98.94 85 ALA A CA 1
ATOM 632 C C . ALA A 1 85 ? 2.549 -0.596 -0.092 1.00 98.94 85 ALA A C 1
ATOM 634 O O . ALA A 1 85 ? 1.695 -0.813 0.770 1.00 98.94 85 ALA A O 1
ATOM 635 N N . GLU A 1 86 ? 3.841 -0.422 0.227 1.00 98.88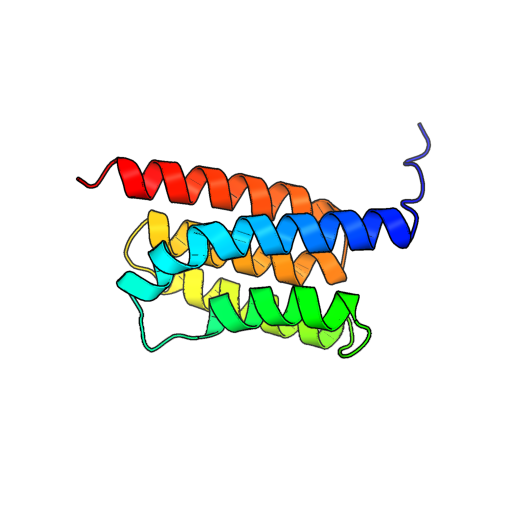 86 GLU A N 1
ATOM 636 C CA . GLU A 1 86 ? 4.352 -0.379 1.613 1.00 98.88 86 GLU A CA 1
ATOM 637 C C . GLU A 1 86 ? 3.545 0.618 2.454 1.00 98.88 86 GLU A C 1
ATOM 639 O O . GLU A 1 86 ? 3.041 0.292 3.533 1.00 98.88 86 GLU A O 1
ATOM 644 N N . HIS A 1 87 ? 3.408 1.850 1.962 1.00 98.88 87 HIS A N 1
ATOM 645 C CA . HIS A 1 87 ? 2.710 2.901 2.689 1.00 98.88 87 HIS A CA 1
ATOM 646 C C . HIS A 1 87 ? 1.191 2.681 2.744 1.00 98.88 87 HIS A C 1
ATOM 648 O O . HIS A 1 87 ? 0.576 3.053 3.744 1.00 98.88 87 HIS A O 1
ATOM 654 N N . ALA A 1 88 ? 0.586 2.038 1.743 1.00 98.88 88 ALA A N 1
ATOM 655 C CA . ALA A 1 88 ? -0.816 1.637 1.806 1.00 98.88 88 ALA A CA 1
ATOM 656 C C . ALA A 1 88 ? -1.060 0.686 2.989 1.00 98.88 88 ALA A C 1
ATOM 658 O O . ALA A 1 88 ? -1.853 1.011 3.873 1.00 98.88 88 ALA A O 1
ATOM 659 N N . ALA A 1 89 ? -0.297 -0.407 3.090 1.00 98.88 89 ALA A N 1
ATOM 660 C CA . ALA A 1 89 ? -0.406 -1.356 4.203 1.00 98.88 89 ALA A CA 1
ATOM 661 C C . ALA A 1 89 ? -0.085 -0.711 5.562 1.00 98.88 89 ALA A C 1
ATOM 663 O O . ALA A 1 89 ? -0.802 -0.898 6.545 1.00 98.88 89 ALA A O 1
ATOM 664 N N . ALA A 1 90 ? 0.963 0.115 5.623 1.00 98.75 90 ALA A N 1
ATOM 665 C CA . ALA A 1 90 ? 1.363 0.800 6.850 1.00 98.75 90 ALA A CA 1
ATOM 666 C C . ALA A 1 90 ? 0.355 1.863 7.324 1.00 98.75 90 ALA A C 1
ATOM 668 O O . ALA A 1 90 ? 0.434 2.298 8.475 1.00 98.75 90 ALA A O 1
ATOM 669 N N . THR A 1 91 ? -0.611 2.254 6.485 1.00 98.75 91 THR A N 1
ATOM 670 C CA . THR A 1 91 ? -1.703 3.136 6.909 1.00 98.75 91 THR A CA 1
ATOM 671 C C . THR A 1 91 ? -2.515 2.492 8.024 1.00 98.75 91 THR A C 1
ATOM 673 O O . THR A 1 91 ? -2.884 3.217 8.935 1.00 98.75 91 THR A O 1
ATOM 676 N N . ALA A 1 92 ? -2.667 1.161 8.065 1.00 98.25 92 ALA A N 1
ATOM 677 C CA . ALA A 1 92 ? -3.306 0.451 9.181 1.00 98.25 92 ALA A CA 1
ATOM 678 C C . ALA A 1 92 ? -2.686 0.780 10.554 1.00 98.25 92 ALA A C 1
ATOM 680 O O . ALA A 1 92 ? -3.379 0.812 11.564 1.00 98.25 92 ALA A O 1
ATOM 681 N N . HIS A 1 93 ? -1.379 1.061 10.603 1.00 97.75 93 HIS A N 1
ATOM 682 C CA . HIS A 1 93 ? -0.703 1.440 11.842 1.00 97.75 93 HIS A CA 1
ATOM 683 C C . HIS A 1 93 ? -1.004 2.882 12.246 1.00 97.75 93 HIS A C 1
ATOM 685 O O . HIS A 1 93 ? -1.389 3.127 13.387 1.00 97.75 93 HIS A O 1
ATOM 691 N N . VAL A 1 94 ? -0.800 3.828 11.324 1.00 97.19 94 VAL A N 1
ATOM 692 C CA . VAL A 1 94 ? -1.072 5.255 11.533 1.00 97.19 94 VAL A CA 1
ATOM 693 C C . VAL A 1 94 ? -1.448 5.925 10.210 1.00 97.19 94 VAL A C 1
ATOM 695 O O . VAL A 1 94 ? -0.777 5.756 9.188 1.00 97.19 94 VAL A O 1
ATOM 698 N N . ALA A 1 95 ? -2.486 6.762 10.234 1.00 97.00 95 ALA A N 1
ATOM 699 C CA . ALA A 1 95 ? -3.088 7.296 9.013 1.00 97.00 95 ALA A CA 1
ATOM 700 C C . ALA A 1 95 ? -2.170 8.230 8.191 1.00 97.00 95 ALA A C 1
ATOM 702 O O . ALA A 1 95 ? -2.409 8.470 7.007 1.00 97.00 95 ALA A O 1
ATOM 703 N N . SER A 1 96 ? -1.085 8.753 8.780 1.00 96.75 96 SER A N 1
ATOM 704 C CA . SER A 1 96 ? -0.125 9.634 8.091 1.00 96.75 96 SER A CA 1
ATOM 705 C C . SER A 1 96 ? 0.608 8.958 6.923 1.00 96.75 96 SER A C 1
ATOM 707 O O . SER A 1 96 ? 1.137 9.651 6.049 1.00 96.75 96 SER A O 1
ATOM 709 N N . HIS A 1 97 ? 0.612 7.622 6.864 1.00 98.31 97 HIS A N 1
ATOM 710 C CA . HIS A 1 97 ? 1.165 6.874 5.736 1.00 98.31 97 HIS A CA 1
ATOM 711 C C . HIS A 1 97 ? 0.346 7.028 4.448 1.00 98.31 97 HIS A C 1
ATOM 713 O O . HIS A 1 97 ? 0.938 6.963 3.373 1.00 98.31 97 HIS A O 1
ATOM 719 N N . ALA A 1 98 ? -0.950 7.347 4.521 1.00 98.56 98 ALA A N 1
ATOM 720 C CA . ALA A 1 98 ? -1.795 7.467 3.334 1.00 98.56 98 ALA A CA 1
ATOM 721 C C . ALA A 1 98 ? -1.280 8.529 2.349 1.00 98.56 98 ALA A C 1
ATOM 723 O O . ALA A 1 98 ? -1.163 8.289 1.149 1.00 98.56 98 ALA A O 1
ATOM 724 N N . LYS A 1 99 ? -0.857 9.691 2.869 1.00 98.44 99 LYS A N 1
ATOM 725 C CA . LYS A 1 99 ? -0.255 10.759 2.049 1.00 98.44 99 LYS A CA 1
ATOM 726 C C . LYS A 1 99 ? 1.043 10.307 1.375 1.00 98.44 99 LYS A C 1
ATOM 728 O O . LYS A 1 99 ? 1.315 10.702 0.245 1.00 98.44 99 LYS A O 1
ATOM 733 N N . LYS A 1 100 ? 1.840 9.475 2.055 1.00 98.50 100 LYS A N 1
ATOM 734 C CA . LYS A 1 100 ? 3.075 8.914 1.489 1.00 98.50 100 LYS A CA 1
ATOM 735 C C . LYS A 1 100 ? 2.760 7.914 0.378 1.00 98.50 100 LYS A C 1
ATOM 737 O O . LYS A 1 100 ? 3.408 7.977 -0.659 1.00 98.50 100 LYS A O 1
ATOM 742 N N . ALA A 1 101 ? 1.750 7.059 0.559 1.00 98.75 101 ALA A N 1
ATOM 743 C CA . ALA A 1 101 ? 1.306 6.113 -0.466 1.00 98.75 101 ALA A CA 1
ATOM 744 C C . ALA A 1 101 ? 0.932 6.840 -1.765 1.00 98.75 101 ALA A C 1
ATOM 746 O O . ALA A 1 101 ? 1.468 6.527 -2.826 1.00 98.75 101 ALA A O 1
ATOM 747 N N . ALA A 1 102 ? 0.106 7.884 -1.665 1.00 98.75 102 ALA A N 1
ATOM 748 C CA . ALA A 1 102 ? -0.280 8.695 -2.816 1.00 98.75 102 ALA A CA 1
ATOM 749 C C . ALA A 1 102 ? 0.904 9.428 -3.469 1.00 98.75 102 ALA A C 1
ATOM 751 O O . ALA A 1 102 ? 1.003 9.461 -4.692 1.00 98.75 102 ALA A O 1
ATOM 752 N N . SER A 1 103 ? 1.830 9.977 -2.674 1.00 98.75 103 SER A N 1
ATOM 753 C CA . SER A 1 103 ? 3.026 10.645 -3.206 1.00 98.75 103 SER A CA 1
ATOM 754 C C . SER A 1 103 ? 3.944 9.688 -3.969 1.00 98.75 103 SER A C 1
ATOM 756 O O . SER A 1 103 ? 4.517 10.083 -4.982 1.00 98.75 103 SER A O 1
ATOM 758 N N . TYR A 1 104 ? 4.101 8.449 -3.499 1.00 98.81 104 TYR A N 1
ATOM 759 C CA . TYR A 1 104 ? 4.882 7.441 -4.214 1.00 98.81 104 TYR A CA 1
ATOM 760 C C . TYR A 1 104 ? 4.161 6.916 -5.455 1.00 98.81 104 TYR A C 1
ATOM 762 O O . TYR A 1 104 ? 4.830 6.623 -6.441 1.00 98.81 104 TYR A O 1
ATOM 770 N N . ALA A 1 105 ? 2.827 6.849 -5.442 1.00 98.75 105 ALA A N 1
ATOM 771 C CA . ALA A 1 105 ? 2.051 6.515 -6.631 1.00 98.75 105 ALA A CA 1
ATOM 772 C C . ALA A 1 105 ? 2.246 7.563 -7.745 1.00 98.75 105 ALA A C 1
ATOM 774 O O . ALA A 1 105 ? 2.679 7.210 -8.836 1.00 98.75 105 ALA A O 1
ATOM 775 N N . ASP A 1 106 ? 2.062 8.856 -7.451 1.00 98.62 106 ASP A N 1
ATOM 776 C CA . ASP A 1 106 ? 2.336 9.939 -8.418 1.00 98.62 106 ASP A CA 1
ATOM 777 C C . ASP A 1 106 ? 3.789 9.893 -8.925 1.00 98.62 106 ASP A C 1
ATOM 779 O O . ASP A 1 106 ? 4.055 10.014 -10.123 1.00 98.62 106 ASP A O 1
ATOM 783 N N . ARG A 1 107 ? 4.749 9.633 -8.029 1.00 98.44 107 ARG A N 1
ATOM 784 C CA . ARG A 1 107 ? 6.152 9.459 -8.415 1.00 98.44 107 ARG A CA 1
ATOM 785 C C . ARG A 1 107 ? 6.356 8.275 -9.367 1.00 98.44 107 ARG A C 1
ATOM 787 O O . ARG A 1 107 ? 7.082 8.424 -10.347 1.00 98.44 107 ARG A O 1
ATOM 794 N N . ALA A 1 108 ? 5.724 7.133 -9.102 1.00 98.38 108 ALA A N 1
ATOM 795 C CA . ALA A 1 108 ? 5.820 5.947 -9.946 1.00 98.38 108 ALA A CA 1
ATOM 796 C C . ALA A 1 108 ? 5.266 6.211 -11.354 1.00 98.38 108 ALA A C 1
ATOM 798 O O . ALA A 1 108 ? 5.904 5.836 -12.335 1.00 98.38 108 ALA A O 1
ATOM 799 N N . GLU A 1 109 ? 4.132 6.910 -11.467 1.00 97.81 109 GLU A N 1
ATOM 800 C CA . GLU A 1 109 ? 3.548 7.305 -12.757 1.00 97.81 109 GLU A CA 1
ATOM 801 C C . GLU A 1 109 ? 4.508 8.193 -13.563 1.00 97.81 109 GLU A C 1
ATOM 803 O O . GLU A 1 109 ? 4.764 7.926 -14.739 1.00 97.81 109 GLU A O 1
ATOM 808 N N . ARG A 1 110 ? 5.111 9.207 -12.926 1.00 97.81 110 ARG A N 1
ATOM 809 C CA . ARG A 1 110 ? 6.097 10.097 -13.571 1.00 97.81 110 ARG A CA 1
ATOM 810 C C . ARG A 1 110 ? 7.336 9.345 -14.049 1.00 97.81 110 ARG A C 1
ATOM 812 O O . ARG A 1 110 ? 7.810 9.574 -15.159 1.00 97.81 110 ARG A O 1
ATOM 819 N N . GLU A 1 111 ? 7.858 8.448 -13.216 1.00 96.38 111 GLU A N 1
ATOM 820 C CA . GLU A 1 111 ? 9.028 7.626 -13.538 1.00 96.38 111 GLU A CA 1
ATOM 821 C C . GLU A 1 111 ? 8.712 6.587 -14.628 1.00 96.38 111 GLU A C 1
ATOM 823 O O . GLU A 1 111 ? 9.589 6.249 -15.419 1.00 96.38 111 GLU A O 1
ATOM 828 N N . GLY A 1 112 ? 7.466 6.108 -14.707 1.00 92.31 112 GLY A N 1
ATOM 829 C CA . GLY A 1 112 ? 7.000 5.193 -15.749 1.00 92.31 112 GLY A CA 1
ATOM 830 C C . GLY A 1 112 ? 6.771 5.869 -17.104 1.00 92.31 112 GLY A C 1
ATOM 831 O O . GLY A 1 112 ? 7.000 5.242 -18.136 1.00 92.31 112 GLY A O 1
ATOM 832 N N . ALA A 1 113 ? 6.361 7.141 -17.109 1.00 84.12 113 ALA A N 1
ATOM 833 C CA . ALA A 1 113 ? 6.143 7.925 -18.325 1.00 84.12 113 ALA A CA 1
ATOM 834 C C . ALA A 1 113 ? 7.449 8.427 -18.970 1.00 84.12 113 ALA A C 1
ATOM 836 O O . ALA A 1 113 ? 7.503 8.613 -20.181 1.00 84.12 113 ALA A O 1
ATOM 837 N N . GLY A 1 114 ? 8.508 8.632 -18.179 1.00 65.50 114 GLY A N 1
ATOM 838 C CA . GLY A 1 114 ? 9.802 9.141 -18.656 1.00 65.50 114 GLY A CA 1
ATOM 839 C C . GLY A 1 114 ? 10.736 8.101 -19.291 1.00 65.50 114 GLY A C 1
ATOM 840 O O . GLY A 1 114 ? 11.856 8.450 -19.650 1.00 65.50 114 GLY A O 1
ATOM 841 N N . GLY A 1 115 ? 10.316 6.835 -19.384 1.00 56.56 115 GLY A N 1
ATOM 842 C CA . GLY A 1 115 ? 11.117 5.726 -19.918 1.00 56.56 115 GLY A CA 1
ATOM 843 C C . GLY A 1 115 ? 10.663 5.189 -21.280 1.00 56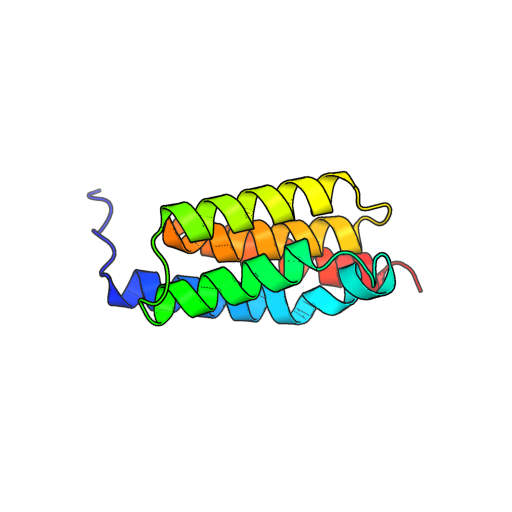.56 115 GLY A C 1
ATOM 844 O O . GLY A 1 115 ? 11.025 4.061 -21.607 1.00 56.56 115 GLY A O 1
ATOM 845 N N . SER A 1 116 ? 9.830 5.937 -22.017 1.00 45.28 116 SER A N 1
ATOM 846 C CA . SER A 1 116 ? 9.396 5.606 -23.390 1.00 45.28 116 SER A CA 1
ATOM 847 C C . SER A 1 116 ? 10.212 6.347 -24.441 1.00 45.28 116 SER A C 1
ATOM 849 O O . SER A 1 116 ? 10.524 7.533 -24.199 1.00 45.28 116 SER A O 1
#